Protein AF-A0A0S7EPJ6-F1 (afdb_monomer_lite)

Structure (mmCIF, N/CA/C/O backbone):
data_AF-A0A0S7EPJ6-F1
#
_entry.id   AF-A0A0S7EPJ6-F1
#
loop_
_atom_site.group_PDB
_atom_site.id
_atom_site.type_symbol
_atom_site.label_atom_id
_atom_site.label_alt_id
_atom_site.label_comp_id
_atom_site.label_asym_id
_atom_site.label_entity_id
_atom_site.label_seq_id
_atom_site.pdbx_PDB_ins_code
_atom_site.Cartn_x
_atom_site.Cartn_y
_atom_site.Cartn_z
_atom_site.occupancy
_atom_site.B_iso_or_equiv
_atom_site.auth_seq_id
_atom_site.auth_comp_id
_atom_site.auth_asym_id
_atom_site.auth_atom_id
_atom_site.pdbx_PDB_model_num
ATOM 1 N N . MET A 1 1 ? 26.175 -9.813 -57.466 1.00 41.12 1 MET A N 1
ATOM 2 C CA . MET A 1 1 ? 26.112 -8.333 -57.410 1.00 41.12 1 MET A CA 1
ATOM 3 C C . MET A 1 1 ? 25.046 -7.939 -56.388 1.00 41.12 1 MET A C 1
ATOM 5 O O . MET A 1 1 ? 24.146 -8.741 -56.174 1.00 41.12 1 MET A O 1
ATOM 9 N N . ALA A 1 2 ? 25.165 -6.774 -55.739 1.00 47.88 2 ALA A N 1
ATOM 10 C CA . ALA A 1 2 ? 24.079 -6.146 -54.956 1.00 47.88 2 ALA A CA 1
ATOM 11 C C . ALA A 1 2 ? 23.096 -5.421 -55.928 1.00 47.88 2 ALA A C 1
ATOM 13 O O . ALA A 1 2 ? 23.287 -5.565 -57.133 1.00 47.88 2 ALA A O 1
ATOM 14 N N 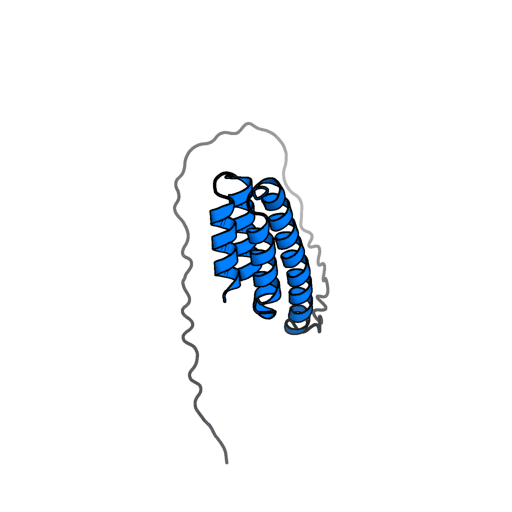. VAL A 1 3 ? 22.022 -4.687 -55.587 1.00 48.56 3 VAL A N 1
ATOM 15 C CA . VAL A 1 3 ? 21.592 -3.819 -54.453 1.00 48.56 3 VAL A CA 1
ATOM 16 C C . VAL A 1 3 ? 20.040 -3.746 -54.522 1.00 48.56 3 VAL A C 1
ATOM 18 O O . VAL A 1 3 ? 19.530 -3.803 -55.636 1.00 48.56 3 VAL A O 1
ATOM 21 N N . ALA A 1 4 ? 19.191 -3.539 -53.501 1.00 59.06 4 ALA A N 1
ATOM 22 C CA . ALA A 1 4 ? 19.160 -3.709 -52.030 1.00 59.06 4 ALA A CA 1
ATOM 23 C C . ALA A 1 4 ? 17.686 -3.429 -51.568 1.00 59.06 4 ALA A C 1
ATOM 25 O O . ALA A 1 4 ? 16.919 -2.903 -52.379 1.00 59.06 4 ALA A O 1
ATOM 26 N N . PRO A 1 5 ? 17.230 -3.750 -50.333 1.00 58.16 5 PRO A N 1
ATOM 27 C CA . PRO A 1 5 ? 15.860 -3.423 -49.903 1.00 58.16 5 PRO A CA 1
ATOM 28 C C . PRO A 1 5 ? 15.647 -1.910 -49.703 1.00 58.16 5 PRO A C 1
ATOM 30 O O . PRO A 1 5 ? 16.544 -1.203 -49.245 1.00 58.16 5 PRO A O 1
ATOM 33 N N . ALA A 1 6 ? 14.451 -1.415 -50.033 1.00 56.91 6 ALA A N 1
ATOM 34 C CA . ALA A 1 6 ? 14.118 0.011 -49.975 1.00 56.91 6 ALA A CA 1
ATOM 35 C C . ALA A 1 6 ? 13.850 0.505 -48.539 1.00 56.91 6 ALA A C 1
ATOM 37 O O . ALA A 1 6 ? 13.143 -0.146 -47.771 1.00 56.91 6 ALA A O 1
ATOM 38 N N . SER A 1 7 ? 14.367 1.693 -48.209 1.00 58.72 7 SER A N 1
ATOM 39 C CA . SER A 1 7 ? 14.085 2.379 -46.943 1.00 58.72 7 SER A CA 1
ATOM 40 C C . SER A 1 7 ? 12.782 3.179 -47.028 1.00 58.72 7 SER A C 1
ATOM 42 O O . SER A 1 7 ? 12.601 3.980 -47.947 1.00 58.72 7 SER A O 1
ATOM 44 N N . MET A 1 8 ? 11.888 2.997 -46.054 1.00 59.00 8 MET A N 1
ATOM 45 C CA . MET A 1 8 ? 10.691 3.823 -45.879 1.00 59.00 8 MET A CA 1
ATOM 46 C C . MET A 1 8 ? 11.024 5.009 -44.971 1.00 59.00 8 MET A C 1
ATOM 48 O O . MET A 1 8 ? 10.895 4.909 -43.756 1.00 59.00 8 MET A O 1
ATOM 52 N N . ALA A 1 9 ? 11.457 6.123 -45.566 1.00 57.16 9 ALA A N 1
ATOM 53 C CA . ALA A 1 9 ? 11.838 7.327 -44.825 1.00 57.16 9 ALA A CA 1
ATOM 54 C C . ALA A 1 9 ? 10.685 7.895 -43.975 1.00 57.16 9 ALA A C 1
ATOM 56 O O . ALA A 1 9 ? 9.523 7.904 -44.404 1.00 57.16 9 ALA A O 1
ATOM 57 N N . ASP A 1 10 ? 11.027 8.388 -42.787 1.00 60.69 10 ASP A N 1
ATOM 58 C CA . ASP A 1 10 ? 10.108 8.877 -41.762 1.00 60.69 10 ASP A CA 1
ATOM 59 C C . ASP A 1 10 ? 9.170 9.992 -42.241 1.00 60.69 10 ASP A C 1
ATOM 61 O O . ASP A 1 10 ? 9.497 10.805 -43.107 1.00 60.69 10 ASP A O 1
ATOM 65 N N . LYS A 1 11 ? 7.973 10.042 -41.649 1.00 64.88 11 LYS A N 1
ATOM 66 C CA . LYS A 1 11 ? 6.999 11.123 -41.850 1.00 64.88 11 LYS A CA 1
ATOM 67 C C . LYS A 1 11 ? 7.089 12.085 -40.671 1.00 64.88 11 LYS A C 1
ATOM 69 O O . LYS A 1 11 ? 6.230 12.083 -39.796 1.00 64.88 11 LYS A O 1
ATOM 74 N N . ILE A 1 12 ? 8.176 12.854 -40.631 1.00 69.62 12 ILE A N 1
ATOM 75 C CA . ILE A 1 12 ? 8.378 13.887 -39.611 1.00 69.62 12 ILE A CA 1
ATOM 76 C C . ILE A 1 12 ? 7.370 15.007 -39.879 1.00 69.62 12 ILE A C 1
ATOM 78 O O . ILE A 1 12 ? 7.512 15.763 -40.838 1.00 69.62 12 ILE A O 1
ATOM 82 N N . ILE A 1 13 ? 6.337 15.082 -39.042 1.00 68.38 13 ILE A N 1
ATOM 83 C CA . ILE A 1 13 ? 5.407 16.209 -39.016 1.00 68.38 13 ILE A CA 1
ATOM 84 C C . ILE A 1 13 ? 6.086 17.308 -38.204 1.00 68.38 13 ILE A C 1
ATOM 86 O O . ILE A 1 13 ? 6.258 17.166 -36.995 1.00 68.38 13 ILE A O 1
ATOM 90 N N . VAL A 1 14 ? 6.491 18.381 -38.878 1.00 63.41 14 VAL A N 1
ATOM 91 C CA . VAL A 1 14 ? 6.859 19.629 -38.210 1.00 63.41 14 VAL A CA 1
ATOM 92 C C . VAL A 1 14 ? 5.563 20.387 -37.948 1.00 63.41 14 VAL A C 1
ATOM 94 O O . VAL A 1 14 ? 4.802 20.643 -38.879 1.00 63.41 14 VAL A O 1
ATOM 97 N N . LEU A 1 15 ? 5.299 20.684 -36.680 1.00 61.94 15 LEU A N 1
ATOM 98 C CA . LEU A 1 15 ? 4.349 21.721 -36.298 1.00 61.94 15 LEU A CA 1
ATOM 99 C C . LEU A 1 15 ? 5.124 23.040 -36.337 1.00 61.94 15 LEU A C 1
ATOM 101 O O . LEU A 1 15 ? 6.162 23.133 -35.680 1.00 61.94 15 LEU A O 1
ATOM 105 N N . ASP A 1 16 ? 4.656 24.006 -37.128 1.00 60.03 16 ASP A N 1
ATOM 106 C CA . ASP A 1 16 ? 5.088 25.396 -36.961 1.00 60.03 16 ASP A CA 1
ATOM 107 C C . ASP A 1 16 ? 4.507 25.913 -35.641 1.00 60.03 16 ASP A C 1
ATOM 109 O O . ASP A 1 16 ? 3.324 25.714 -35.352 1.00 60.03 16 ASP A O 1
ATOM 113 N N . ASP A 1 17 ? 5.368 26.534 -34.843 1.00 56.00 17 ASP A N 1
ATOM 114 C CA . ASP A 1 17 ? 5.043 27.165 -33.564 1.00 56.00 17 ASP A CA 1
ATOM 115 C C . ASP A 1 17 ? 4.872 28.665 -33.855 1.00 56.00 17 ASP A C 1
ATOM 117 O O . ASP A 1 17 ? 5.823 29.441 -33.765 1.00 56.00 17 ASP A O 1
ATOM 121 N N . ASP A 1 18 ? 3.691 29.026 -34.366 1.00 60.75 18 ASP A N 1
ATOM 122 C CA . ASP A 1 18 ? 3.329 30.400 -34.747 1.00 60.75 18 ASP A CA 1
ATOM 123 C C . ASP A 1 18 ? 2.828 31.144 -33.493 1.00 60.75 18 ASP A C 1
ATOM 125 O O . ASP A 1 18 ? 1.951 30.648 -32.780 1.00 60.75 18 ASP A O 1
ATOM 129 N N . ASP A 1 19 ? 3.450 32.284 -33.191 1.00 57.25 19 ASP A N 1
ATOM 130 C CA . ASP A 1 19 ? 3.366 33.005 -31.906 1.00 57.25 19 ASP A CA 1
ATOM 131 C C . ASP A 1 19 ? 2.290 34.126 -31.946 1.00 57.25 19 ASP A C 1
ATOM 133 O O . ASP A 1 19 ? 1.471 34.204 -32.864 1.00 57.25 19 ASP A O 1
ATOM 137 N N . ASP A 1 20 ? 2.362 35.034 -30.970 1.00 50.19 20 ASP A N 1
ATOM 138 C CA . ASP A 1 20 ? 1.736 36.361 -30.888 1.00 50.19 20 ASP A CA 1
ATOM 139 C C . ASP A 1 20 ? 0.274 36.496 -30.394 1.00 50.19 20 ASP A C 1
ATOM 141 O O . ASP A 1 20 ? -0.514 35.559 -30.260 1.00 50.19 20 ASP A O 1
ATOM 145 N N . GLU A 1 21 ? -0.043 37.756 -30.065 1.00 49.09 21 GLU A N 1
ATOM 146 C CA . GLU A 1 21 ? -1.316 38.312 -29.581 1.00 49.09 21 GLU A CA 1
ATOM 147 C C . GLU A 1 21 ? -1.744 37.963 -28.136 1.00 49.09 21 GLU A C 1
ATOM 149 O O . GLU A 1 21 ? -2.635 37.151 -27.860 1.00 49.09 21 GLU A O 1
ATOM 154 N N . ASN A 1 22 ? -1.208 38.731 -27.177 1.00 43.91 22 ASN A N 1
ATOM 155 C CA . ASN A 1 22 ? -1.956 39.119 -25.975 1.00 43.91 22 ASN A CA 1
ATOM 156 C C . ASN A 1 22 ? -1.766 40.611 -25.653 1.00 43.91 22 ASN A C 1
ATOM 158 O O . ASN A 1 22 ? -0.685 41.170 -25.829 1.00 43.91 22 ASN A O 1
ATOM 162 N N . ASP A 1 23 ? -2.857 41.246 -25.224 1.00 44.19 23 ASP A N 1
ATOM 163 C CA . ASP A 1 23 ? -3.105 42.678 -25.426 1.00 44.19 23 ASP A CA 1
ATOM 164 C C . ASP A 1 23 ? -2.337 43.648 -24.500 1.00 44.19 23 ASP A C 1
ATOM 166 O O . ASP A 1 23 ? -1.753 43.284 -23.476 1.00 44.19 23 ASP A O 1
ATOM 170 N N . VAL A 1 24 ? -2.369 44.931 -24.869 1.00 52.88 24 VAL A N 1
ATOM 171 C CA . VAL A 1 24 ? -1.733 46.052 -24.148 1.00 52.88 24 VAL A CA 1
ATOM 172 C C . VAL A 1 24 ? -2.491 46.468 -22.875 1.00 52.88 24 VAL A C 1
ATOM 174 O O . VAL A 1 24 ? -3.700 46.291 -22.825 1.00 52.88 24 VAL A O 1
ATOM 177 N N . GLU A 1 25 ? -1.814 47.119 -21.900 1.00 40.84 25 GLU A N 1
ATOM 178 C CA . GLU A 1 25 ? -2.268 48.390 -21.258 1.00 40.84 25 GLU A CA 1
ATOM 179 C C . GLU A 1 25 ? -1.230 49.007 -20.246 1.00 40.84 25 GLU A C 1
ATOM 181 O O . GLU A 1 25 ? -0.821 48.389 -19.270 1.00 40.84 25 GLU A O 1
ATOM 186 N N . GLN A 1 26 ? -0.828 50.270 -20.475 1.00 37.19 26 GLN A N 1
ATOM 187 C CA . GLN A 1 26 ? -0.412 51.364 -19.538 1.00 37.19 26 GLN A CA 1
ATOM 188 C C . GLN A 1 26 ? 0.562 51.185 -18.314 1.00 37.19 26 GLN A C 1
ATOM 190 O O . GLN A 1 26 ? 0.157 50.963 -17.178 1.00 37.19 26 GLN A O 1
ATOM 195 N N . ARG A 1 27 ? 1.859 51.517 -18.526 1.00 42.91 27 ARG A N 1
ATOM 196 C CA . ARG A 1 27 ? 2.651 52.707 -18.026 1.00 42.91 27 ARG A CA 1
ATOM 197 C C . ARG A 1 27 ? 2.198 53.435 -16.706 1.00 42.91 27 ARG A C 1
ATOM 199 O O . ARG A 1 27 ? 1.004 53.703 -16.635 1.00 42.91 27 ARG A O 1
ATOM 206 N N . PRO A 1 28 ? 3.065 53.949 -15.757 1.00 45.25 28 PRO A N 1
ATOM 207 C CA . PRO A 1 28 ? 4.368 54.663 -15.938 1.00 45.25 28 PRO A CA 1
ATOM 208 C C . PRO A 1 28 ? 5.564 54.383 -14.973 1.00 45.25 28 PRO A C 1
ATOM 210 O O . PRO A 1 28 ? 5.440 53.768 -13.922 1.00 45.25 28 PRO A O 1
ATOM 213 N N . GLN A 1 29 ? 6.732 54.958 -15.322 1.00 41.59 29 GLN A N 1
ATOM 214 C CA . GLN A 1 29 ? 7.952 55.116 -14.492 1.00 41.59 29 GLN A CA 1
ATOM 215 C C . GLN A 1 29 ? 8.082 56.533 -13.882 1.00 41.59 29 GLN A C 1
ATOM 217 O O . GLN A 1 29 ? 7.414 57.459 -14.352 1.00 41.59 29 GLN A O 1
ATOM 222 N N . PRO A 1 30 ? 9.073 56.752 -12.990 1.00 42.72 30 PRO A N 1
ATOM 223 C CA . PRO A 1 30 ? 9.888 57.972 -13.049 1.00 42.72 30 PRO A CA 1
ATOM 224 C C . PRO A 1 30 ? 11.423 57.747 -13.083 1.00 42.72 30 PRO A C 1
ATOM 226 O O . PRO A 1 30 ? 11.956 56.801 -12.515 1.00 42.72 30 PRO A O 1
ATOM 229 N N . SER A 1 31 ? 12.094 58.696 -13.748 1.00 42.97 31 SER A N 1
ATOM 230 C CA . SER A 1 31 ? 13.533 59.003 -13.926 1.00 42.97 31 SER A CA 1
ATOM 231 C C . SER A 1 31 ? 14.527 58.584 -12.810 1.00 42.97 31 SER A C 1
ATOM 233 O O . SER A 1 31 ? 14.180 58.553 -11.638 1.00 42.97 31 SER A O 1
ATOM 235 N N . SER A 1 32 ? 15.834 58.405 -13.074 1.00 37.34 32 SER A N 1
ATOM 236 C CA . SER A 1 32 ? 16.706 59.280 -13.890 1.00 37.34 32 SER A CA 1
ATOM 237 C C . SER A 1 32 ? 18.087 58.673 -14.228 1.00 37.34 32 SER A C 1
ATOM 239 O O . SER A 1 32 ? 18.506 57.740 -13.555 1.00 37.34 32 SER A O 1
ATOM 241 N N . SER A 1 33 ? 18.827 59.317 -15.157 1.00 41.16 33 SER A N 1
ATOM 242 C CA . SER A 1 33 ? 20.312 59.312 -15.259 1.00 41.16 33 SER A CA 1
ATOM 243 C C . SER A 1 33 ? 21.022 57.983 -15.663 1.00 41.16 33 SER A C 1
ATOM 245 O O . SER A 1 33 ? 20.623 56.909 -15.248 1.00 41.16 33 SER A O 1
ATOM 247 N N . VAL A 1 34 ? 22.113 57.946 -16.457 1.00 37.00 34 VAL A N 1
ATOM 248 C CA . VAL A 1 34 ? 22.846 59.014 -17.175 1.00 37.00 34 VAL A CA 1
ATOM 249 C C . VAL A 1 34 ? 23.725 58.464 -18.340 1.00 37.00 34 VAL A C 1
ATOM 251 O O . VAL A 1 34 ? 24.317 57.398 -18.220 1.00 37.00 34 VAL A O 1
ATOM 254 N N . HIS A 1 35 ? 23.891 59.256 -19.414 1.00 37.38 35 HIS A N 1
ATOM 255 C CA . HIS A 1 35 ? 24.945 59.189 -20.466 1.00 37.38 35 HIS A CA 1
ATOM 256 C C . HIS A 1 35 ? 25.049 57.965 -21.431 1.00 37.38 35 HIS A C 1
ATOM 258 O O . HIS A 1 35 ? 24.344 56.971 -21.329 1.00 37.38 35 HIS A O 1
ATOM 264 N N . ARG A 1 36 ? 25.889 58.125 -22.477 1.00 42.59 36 ARG A N 1
ATOM 265 C CA . ARG A 1 36 ? 26.004 57.320 -23.726 1.00 42.59 36 ARG A CA 1
ATOM 266 C C . ARG A 1 36 ? 27.508 57.046 -24.048 1.00 42.59 36 ARG A C 1
ATOM 268 O O . ARG A 1 36 ? 28.372 57.530 -23.322 1.00 42.59 36 ARG A O 1
ATOM 275 N N . PRO A 1 37 ? 27.847 56.374 -25.165 1.00 61.03 37 PRO A N 1
ATOM 276 C CA . PRO A 1 37 ? 28.311 54.984 -25.270 1.00 61.03 37 PRO A CA 1
ATOM 277 C C . PRO A 1 37 ? 29.853 54.808 -25.270 1.00 61.03 37 PRO A C 1
ATOM 279 O O . PRO A 1 37 ? 30.587 55.786 -25.413 1.00 61.03 37 PRO A O 1
ATOM 282 N N . LYS A 1 38 ? 30.356 53.556 -25.262 1.00 38.12 38 LYS A N 1
ATOM 283 C CA . LYS A 1 38 ? 31.694 53.217 -25.806 1.00 38.12 38 LYS A CA 1
ATOM 284 C C . LYS A 1 38 ? 31.896 51.726 -26.151 1.00 38.12 38 LYS A C 1
ATOM 286 O O . LYS A 1 38 ? 31.743 50.860 -25.307 1.00 38.12 38 LYS A O 1
ATOM 291 N N . ASN A 1 39 ? 32.280 51.508 -27.409 1.00 35.47 39 ASN A N 1
ATOM 292 C CA . ASN A 1 39 ? 33.129 50.468 -28.015 1.00 35.47 39 ASN A CA 1
ATOM 293 C C . ASN A 1 39 ? 33.178 49.026 -27.453 1.00 35.47 39 ASN A C 1
ATOM 295 O O . ASN A 1 39 ? 33.791 48.761 -26.427 1.00 35.47 39 ASN A O 1
ATOM 299 N N . VAL A 1 40 ? 32.710 48.091 -28.292 1.00 49.09 40 VAL A N 1
ATOM 300 C CA . VAL A 1 40 ? 33.403 46.864 -28.764 1.00 49.09 40 VAL A CA 1
ATOM 301 C C . VAL A 1 40 ? 34.505 46.255 -27.875 1.00 49.09 40 VAL A C 1
ATOM 303 O O . VAL A 1 40 ? 35.614 46.783 -27.801 1.00 49.09 40 VAL A O 1
ATOM 306 N N . SER A 1 41 ? 34.274 45.021 -27.411 1.00 42.12 41 SER A N 1
ATOM 307 C CA . SER A 1 41 ? 35.282 43.941 -27.35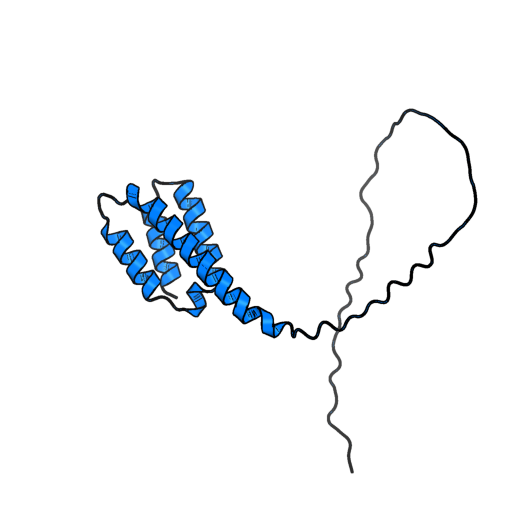0 1.00 42.12 41 SER A CA 1
ATOM 308 C C . SER A 1 41 ? 34.603 42.573 -27.199 1.00 42.12 41 SER A C 1
ATOM 310 O O . SER A 1 41 ? 33.712 42.425 -26.369 1.00 42.12 41 SER A O 1
ATOM 312 N N . LEU A 1 42 ? 35.021 41.570 -27.983 1.00 50.34 42 LEU A N 1
ATOM 313 C CA . LEU A 1 42 ? 34.556 40.180 -27.846 1.00 50.34 42 LEU A CA 1
ATOM 314 C C . LEU A 1 42 ? 35.457 39.405 -26.865 1.00 50.34 42 LEU A C 1
ATOM 316 O O . LEU A 1 42 ? 36.649 39.258 -27.151 1.00 50.34 42 LEU A O 1
ATOM 320 N N . PRO A 1 43 ? 34.918 38.784 -25.802 1.00 45.34 43 PRO A N 1
ATOM 321 C CA . PRO A 1 43 ? 35.617 37.737 -25.063 1.00 45.34 43 PRO A CA 1
ATOM 322 C C . PRO A 1 43 ? 35.523 36.415 -25.845 1.00 45.34 43 PRO A C 1
ATOM 324 O O . PRO A 1 43 ? 34.593 35.628 -25.677 1.00 45.34 43 PRO A O 1
ATOM 327 N N . LYS A 1 44 ? 36.487 36.166 -26.738 1.00 49.25 44 LYS A N 1
ATOM 328 C CA . LYS A 1 44 ? 36.586 34.926 -27.531 1.00 49.25 44 LYS A CA 1
ATOM 329 C C . LYS A 1 44 ? 37.040 33.752 -26.648 1.00 49.25 44 LYS A C 1
ATOM 331 O O . LYS A 1 44 ? 38.196 33.342 -26.709 1.00 49.25 44 LYS A O 1
ATOM 336 N N . ASN A 1 45 ? 36.147 33.226 -25.811 1.00 44.75 45 ASN A N 1
ATOM 337 C CA . ASN A 1 45 ? 36.486 32.176 -24.850 1.00 44.75 45 ASN A CA 1
ATOM 338 C C . ASN A 1 45 ? 36.147 30.777 -25.396 1.00 44.75 45 ASN A C 1
ATOM 340 O O . ASN A 1 45 ? 35.015 30.305 -25.304 1.00 44.75 45 ASN A O 1
ATOM 344 N N . GLN A 1 46 ? 37.136 30.127 -26.012 1.00 51.72 46 GLN A N 1
ATOM 345 C CA . GLN A 1 46 ? 37.011 28.774 -26.558 1.00 51.72 46 GLN A CA 1
ATOM 346 C C . GLN A 1 46 ? 37.093 27.727 -25.438 1.00 51.72 46 GLN A C 1
ATOM 348 O O . GL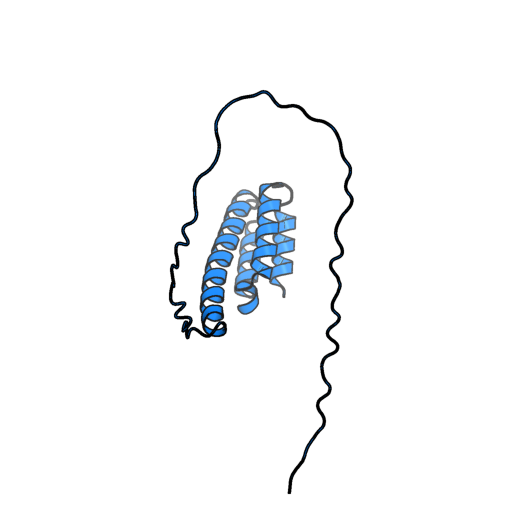N A 1 46 ? 38.129 27.089 -25.256 1.00 51.72 46 GLN A O 1
ATOM 353 N N . HIS A 1 47 ? 36.002 27.519 -24.694 1.00 48.78 47 HIS A N 1
ATOM 354 C CA . HIS A 1 47 ? 35.929 26.356 -23.813 1.00 48.78 47 HIS A CA 1
ATOM 355 C C . HIS A 1 47 ? 35.790 25.087 -24.663 1.00 48.78 47 HIS A C 1
ATOM 357 O O . HIS A 1 47 ? 34.736 24.816 -25.239 1.00 48.78 47 HIS A O 1
ATOM 363 N N . LEU A 1 48 ? 36.886 24.336 -24.782 1.00 46.00 48 LEU A N 1
ATOM 364 C CA . LEU A 1 48 ? 36.969 23.125 -25.589 1.00 46.00 48 LEU A CA 1
ATOM 365 C C . LEU A 1 48 ? 36.049 22.050 -24.990 1.00 46.00 48 LEU A C 1
ATOM 367 O O . LEU A 1 48 ? 36.372 21.440 -23.971 1.00 46.00 48 LEU A O 1
ATOM 371 N N . VAL A 1 49 ? 34.881 21.834 -25.599 1.00 44.03 49 VAL A N 1
ATOM 372 C CA . VAL A 1 49 ? 33.869 20.913 -25.063 1.00 44.03 49 VAL A CA 1
ATOM 373 C C . VAL A 1 49 ? 34.311 19.465 -25.306 1.00 44.03 49 VAL A C 1
ATOM 375 O O . VAL A 1 49 ? 33.965 18.850 -26.310 1.00 44.03 49 VAL A O 1
ATOM 378 N N . GLN A 1 50 ? 35.122 18.912 -24.400 1.00 51.31 50 GLN A N 1
ATOM 379 C CA . GLN A 1 50 ? 35.654 17.548 -24.501 1.00 51.31 50 GLN A CA 1
ATOM 380 C C . GLN A 1 50 ? 34.594 16.496 -24.111 1.00 51.31 50 GLN A C 1
ATOM 382 O O . GLN A 1 50 ? 34.745 15.746 -23.141 1.00 51.31 50 GLN A O 1
ATOM 387 N N . THR A 1 51 ? 33.504 16.440 -24.882 1.00 54.94 51 THR A N 1
ATOM 388 C CA . THR A 1 51 ? 32.375 15.507 -24.741 1.00 54.94 51 THR A CA 1
ATOM 389 C C . THR A 1 51 ? 32.777 14.066 -25.059 1.00 54.94 51 THR A C 1
ATOM 391 O O . THR A 1 51 ? 32.422 13.514 -26.096 1.00 54.94 51 THR A O 1
ATOM 394 N N . HIS A 1 52 ? 33.503 13.440 -24.133 1.00 52.88 52 HIS A N 1
ATOM 395 C CA . HIS A 1 52 ? 33.805 12.007 -24.141 1.00 52.88 52 HIS A CA 1
ATOM 396 C C . HIS A 1 52 ? 33.368 11.329 -22.831 1.00 52.88 52 HIS A C 1
ATOM 398 O O . HIS A 1 52 ? 34.070 10.487 -22.275 1.00 52.88 52 HIS A O 1
ATOM 404 N N . ASN A 1 53 ? 32.179 11.679 -22.322 1.00 52.16 53 ASN A N 1
ATOM 405 C CA . ASN A 1 53 ? 31.561 10.882 -21.264 1.00 52.16 53 ASN A CA 1
ATOM 406 C C . ASN A 1 53 ? 31.142 9.521 -21.844 1.00 52.16 53 ASN A C 1
ATOM 408 O O . ASN A 1 53 ? 30.072 9.382 -22.428 1.00 52.16 53 ASN A O 1
ATOM 412 N N . THR A 1 54 ? 32.008 8.523 -21.689 1.00 56.75 54 THR A N 1
ATOM 413 C CA . THR A 1 54 ? 31.813 7.150 -22.175 1.00 56.75 54 THR A CA 1
ATOM 414 C C . THR A 1 54 ? 30.859 6.323 -21.307 1.00 56.75 54 THR A C 1
ATOM 416 O O . THR A 1 54 ? 30.672 5.133 -21.567 1.00 56.75 54 THR A O 1
ATOM 419 N N . GLN A 1 55 ? 30.217 6.918 -20.292 1.00 57.91 55 GLN A N 1
ATOM 420 C CA . GLN A 1 55 ? 29.149 6.249 -19.553 1.00 57.91 55 GLN A CA 1
ATOM 421 C C . GLN A 1 55 ? 27.914 6.081 -20.443 1.00 57.91 55 GLN A C 1
ATOM 423 O O . GLN A 1 55 ? 27.141 7.015 -20.647 1.00 57.91 55 GLN A O 1
ATOM 428 N N . SER A 1 56 ? 27.708 4.856 -20.932 1.00 53.03 56 SER A N 1
ATOM 429 C CA . SER A 1 56 ? 26.449 4.456 -21.560 1.00 53.03 56 SER A CA 1
ATOM 430 C C . SER A 1 56 ? 25.271 4.780 -20.626 1.00 53.03 56 SER A C 1
ATOM 432 O O . SER A 1 56 ? 25.312 4.386 -19.453 1.00 53.03 56 SER A O 1
ATOM 434 N N . PRO A 1 57 ? 24.197 5.437 -21.108 1.00 59.88 57 PRO A N 1
ATOM 435 C CA . PRO A 1 57 ? 23.055 5.805 -20.270 1.00 59.88 57 PRO A CA 1
ATOM 436 C C . PRO A 1 57 ? 22.326 4.588 -19.675 1.00 59.88 57 PRO A C 1
ATOM 438 O O . PRO A 1 57 ? 21.612 4.725 -18.688 1.00 59.88 57 PRO A O 1
ATOM 441 N N . PHE A 1 58 ? 22.557 3.382 -20.202 1.00 54.25 58 PHE A N 1
ATOM 442 C CA . PHE A 1 58 ? 22.023 2.131 -19.655 1.00 54.25 58 PHE A CA 1
ATOM 443 C C . PHE A 1 58 ? 22.759 1.643 -18.390 1.00 54.25 58 PHE A C 1
ATOM 445 O O . PHE A 1 58 ? 22.204 0.864 -17.616 1.00 54.25 58 PHE A O 1
ATOM 452 N N . SER A 1 59 ? 23.988 2.106 -18.128 1.00 54.75 59 SER A N 1
ATOM 453 C CA . SER A 1 59 ? 24.781 1.686 -16.960 1.00 54.75 59 SER A CA 1
ATOM 454 C C . SER A 1 59 ? 24.312 2.297 -15.630 1.00 54.75 59 SER A C 1
ATOM 456 O O . SER A 1 59 ? 24.696 1.810 -14.565 1.00 54.75 59 SER A O 1
ATOM 458 N N . SER A 1 60 ? 23.491 3.351 -15.662 1.00 58.22 60 SER A N 1
ATOM 459 C CA . SER A 1 60 ? 22.953 4.019 -14.467 1.00 58.22 60 SER A CA 1
ATOM 460 C C . SER A 1 60 ? 21.694 3.342 -13.914 1.00 58.22 60 SER A C 1
ATOM 462 O O . SER A 1 60 ? 21.514 3.308 -12.697 1.00 58.22 60 SER A O 1
ATOM 464 N N . ALA A 1 61 ? 20.865 2.732 -14.772 1.00 61.12 61 ALA A N 1
ATOM 465 C CA . ALA A 1 61 ? 19.562 2.169 -14.408 1.00 61.12 61 ALA A CA 1
ATOM 466 C C . ALA A 1 61 ? 19.628 1.244 -13.179 1.00 61.12 61 ALA A C 1
ATOM 468 O O . ALA A 1 61 ? 18.866 1.408 -12.230 1.00 61.12 61 ALA A O 1
ATOM 469 N N . LYS A 1 62 ? 20.619 0.342 -13.137 1.00 65.00 62 LYS A N 1
ATOM 470 C CA . LYS A 1 62 ? 20.794 -0.637 -12.049 1.00 65.00 62 LYS A CA 1
ATOM 471 C C . LYS A 1 62 ? 21.238 -0.021 -10.710 1.00 65.00 62 LYS A C 1
ATOM 473 O O . LYS A 1 62 ? 21.080 -0.659 -9.672 1.00 65.00 62 LYS A O 1
ATOM 478 N N . LYS A 1 63 ? 21.765 1.213 -10.716 1.00 71.38 63 LYS A N 1
ATOM 479 C CA . LYS A 1 63 ? 21.991 2.020 -9.501 1.00 71.38 63 LYS A CA 1
ATOM 480 C C . LYS A 1 63 ? 20.682 2.661 -9.040 1.00 71.38 63 LYS A C 1
ATOM 482 O O . LYS A 1 63 ? 20.353 2.575 -7.861 1.00 71.38 63 LYS A O 1
ATOM 487 N N . ASN A 1 64 ? 19.908 3.215 -9.975 1.00 79.19 64 ASN A N 1
ATOM 488 C CA . ASN A 1 64 ? 18.622 3.856 -9.688 1.00 79.19 64 ASN A CA 1
ATOM 489 C C . ASN A 1 64 ? 17.623 2.862 -9.070 1.00 79.19 64 ASN A C 1
ATOM 491 O O . ASN A 1 64 ? 16.993 3.192 -8.073 1.00 79.19 64 ASN A O 1
ATOM 495 N N . THR A 1 65 ? 17.561 1.615 -9.560 1.00 87.44 65 THR A N 1
ATOM 496 C CA . THR A 1 65 ? 16.757 0.534 -8.950 1.00 87.44 65 THR A CA 1
ATOM 497 C C . THR A 1 65 ? 17.093 0.314 -7.470 1.00 87.44 65 THR A C 1
ATOM 499 O O . THR A 1 65 ? 16.207 0.031 -6.671 1.00 87.44 65 THR A O 1
ATOM 502 N N . LYS A 1 66 ? 18.368 0.455 -7.075 1.00 89.75 66 LYS A N 1
ATOM 503 C CA . LYS A 1 66 ? 18.803 0.272 -5.681 1.00 89.75 66 LYS A CA 1
ATOM 504 C C . LYS A 1 66 ? 18.582 1.500 -4.802 1.00 89.75 66 LYS A C 1
ATOM 506 O O . LYS A 1 66 ? 18.311 1.315 -3.622 1.00 89.75 66 LYS A O 1
ATOM 511 N N . ALA A 1 67 ? 18.627 2.710 -5.360 1.00 92.25 67 ALA A N 1
ATOM 512 C CA . ALA A 1 67 ? 18.156 3.907 -4.661 1.00 92.25 67 ALA A CA 1
ATOM 513 C C . ALA A 1 67 ? 16.646 3.807 -4.380 1.00 92.25 67 ALA A C 1
ATOM 515 O O . ALA A 1 67 ? 16.237 3.860 -3.222 1.00 92.25 67 ALA A O 1
ATOM 516 N N . LEU A 1 68 ? 15.845 3.519 -5.415 1.00 93.50 68 LEU A N 1
ATOM 517 C CA . LEU A 1 68 ? 14.395 3.332 -5.305 1.00 93.50 68 LEU A CA 1
ATOM 518 C C . LEU A 1 68 ? 14.022 2.226 -4.311 1.00 93.50 68 LEU A C 1
ATOM 520 O O . LEU A 1 68 ? 13.135 2.433 -3.497 1.00 93.50 68 LEU A O 1
ATOM 524 N N . GLN A 1 69 ? 14.723 1.085 -4.302 1.00 95.06 69 GLN A N 1
ATOM 525 C CA . GLN A 1 69 ? 14.452 0.022 -3.326 1.00 95.06 69 GLN A CA 1
ATOM 526 C C . GLN A 1 69 ? 14.591 0.503 -1.866 1.00 95.06 69 GLN A C 1
ATOM 528 O O . GLN A 1 69 ? 13.792 0.116 -1.015 1.00 95.06 69 GLN A O 1
ATOM 533 N N . VAL A 1 70 ? 15.590 1.342 -1.569 1.00 96.75 70 VAL A N 1
ATOM 534 C CA . VAL A 1 70 ? 15.826 1.874 -0.215 1.00 96.75 70 VAL A CA 1
ATOM 535 C C . VAL A 1 70 ? 14.839 2.997 0.125 1.00 96.75 70 VAL A C 1
ATOM 537 O O . VAL A 1 70 ? 14.312 3.021 1.236 1.00 96.75 70 VAL A O 1
ATOM 540 N N . GLU A 1 71 ? 14.539 3.889 -0.826 1.00 96.56 71 GLU A N 1
ATOM 541 C CA . GLU A 1 71 ? 13.502 4.923 -0.679 1.00 96.56 71 GLU A CA 1
ATOM 542 C C . GLU A 1 71 ? 12.122 4.306 -0.405 1.00 96.56 71 GLU A C 1
ATOM 544 O O . GLU A 1 71 ? 11.432 4.717 0.529 1.00 96.56 71 GLU A O 1
ATOM 549 N N . ASN A 1 72 ? 11.745 3.287 -1.180 1.00 97.81 72 ASN A N 1
ATOM 550 C CA . ASN A 1 72 ? 10.450 2.619 -1.094 1.00 97.81 72 ASN A CA 1
ATOM 551 C C . ASN A 1 72 ? 10.297 1.835 0.215 1.00 97.81 72 ASN A C 1
ATOM 553 O O . ASN A 1 72 ? 9.247 1.925 0.846 1.00 97.81 72 ASN A O 1
ATOM 557 N N . GLN A 1 73 ? 11.342 1.124 0.664 1.00 98.19 73 GLN A N 1
ATOM 558 C CA . GLN A 1 73 ? 11.322 0.456 1.969 1.00 98.19 73 GLN A CA 1
ATOM 559 C C . GLN A 1 73 ? 11.146 1.476 3.101 1.00 98.19 73 GLN A C 1
ATOM 561 O O . GLN A 1 73 ? 10.271 1.296 3.942 1.00 98.19 73 GLN A O 1
ATOM 566 N N . LYS A 1 74 ? 11.895 2.590 3.082 1.00 98.31 74 LYS A N 1
ATOM 567 C CA . LYS A 1 74 ? 11.758 3.648 4.094 1.00 98.31 74 LYS A CA 1
ATOM 568 C C . LYS A 1 74 ? 10.337 4.230 4.120 1.00 98.31 74 LYS A C 1
ATOM 570 O O . LYS A 1 74 ? 9.773 4.393 5.197 1.00 98.31 74 LYS A O 1
ATOM 575 N N . LEU A 1 75 ? 9.753 4.527 2.956 1.00 98.19 75 LEU A N 1
ATOM 576 C CA . LEU A 1 75 ? 8.369 5.011 2.848 1.00 98.19 75 LEU A CA 1
ATOM 577 C C . LEU A 1 75 ? 7.348 3.990 3.378 1.00 98.19 75 LEU A C 1
ATOM 579 O O . LEU A 1 75 ? 6.326 4.379 3.942 1.00 98.19 75 LEU A O 1
ATOM 583 N N . PHE A 1 76 ? 7.616 2.692 3.216 1.00 98.56 76 PHE A N 1
ATOM 584 C CA . PHE A 1 76 ? 6.742 1.629 3.707 1.00 98.56 76 PHE A CA 1
ATOM 585 C C . PHE A 1 76 ? 6.834 1.501 5.230 1.00 98.56 76 PHE A C 1
ATOM 587 O O . PHE A 1 76 ? 5.806 1.421 5.902 1.00 98.56 76 PHE A O 1
ATOM 594 N N . ASP A 1 77 ? 8.046 1.569 5.779 1.00 98.56 77 ASP A N 1
ATOM 595 C CA . ASP A 1 77 ? 8.285 1.576 7.222 1.00 98.56 77 ASP A CA 1
ATOM 596 C C . ASP A 1 77 ? 7.646 2.816 7.881 1.00 98.56 77 ASP A C 1
ATOM 598 O O . ASP A 1 77 ? 7.005 2.698 8.925 1.00 98.56 77 ASP A O 1
ATOM 602 N N . GLU A 1 78 ? 7.723 3.987 7.235 1.00 98.50 78 GLU A N 1
ATOM 603 C CA . GLU A 1 78 ? 7.064 5.230 7.668 1.00 98.50 78 GLU A CA 1
ATOM 604 C C . GLU A 1 78 ? 5.526 5.109 7.651 1.00 98.50 78 GLU A C 1
ATOM 606 O O . GLU A 1 78 ? 4.861 5.501 8.613 1.00 98.50 78 GLU A O 1
ATOM 611 N N . PHE A 1 79 ? 4.948 4.490 6.613 1.00 98.50 79 PHE A N 1
ATOM 612 C CA . PHE A 1 79 ? 3.510 4.199 6.546 1.00 98.50 79 PHE A CA 1
ATOM 613 C C . PHE A 1 79 ? 3.056 3.234 7.648 1.00 98.50 79 PHE A C 1
ATOM 615 O O . PHE A 1 79 ? 2.051 3.488 8.317 1.00 98.50 79 PHE A O 1
ATOM 622 N N . VAL A 1 80 ? 3.802 2.152 7.885 1.00 98.31 80 VAL A N 1
ATOM 623 C CA . VAL A 1 80 ? 3.512 1.197 8.965 1.00 98.31 80 VAL A CA 1
ATOM 624 C C . VAL A 1 80 ? 3.635 1.872 10.335 1.00 98.31 80 VAL A C 1
ATOM 626 O O . VAL A 1 80 ? 2.759 1.682 11.182 1.00 98.31 80 VAL A O 1
ATOM 629 N N . GLN A 1 81 ? 4.658 2.704 10.552 1.00 98.25 81 GLN A N 1
ATOM 630 C CA . GLN A 1 81 ? 4.839 3.463 11.792 1.00 98.25 81 GLN A CA 1
ATOM 631 C C . GLN A 1 81 ? 3.676 4.436 12.042 1.00 98.25 81 GLN A C 1
ATOM 633 O O . GLN A 1 81 ? 3.164 4.484 13.160 1.00 98.25 81 GLN A O 1
ATOM 638 N N . HIS A 1 82 ? 3.218 5.164 11.016 1.00 98.12 82 HIS A N 1
ATOM 639 C CA . HIS A 1 82 ? 2.052 6.055 11.108 1.00 98.12 82 HIS A CA 1
ATOM 640 C C . HIS A 1 82 ? 0.758 5.294 11.428 1.00 98.12 82 HIS A C 1
ATOM 642 O O . HIS A 1 82 ? -0.047 5.741 12.244 1.00 98.12 82 HIS A O 1
ATOM 648 N N . CYS A 1 83 ? 0.567 4.116 10.832 1.00 97.69 83 CYS A N 1
ATOM 649 C CA . CYS A 1 83 ? -0.619 3.296 11.074 1.00 97.69 83 CYS A CA 1
ATOM 650 C C . CYS A 1 83 ? -0.612 2.593 12.443 1.00 97.69 83 CYS A C 1
ATOM 652 O O . CYS A 1 83 ? -1.679 2.372 13.005 1.00 97.69 83 CYS A O 1
ATOM 654 N N . THR A 1 84 ? 0.559 2.269 13.003 1.00 97.94 84 THR A N 1
ATOM 655 C CA . THR A 1 84 ? 0.713 1.498 14.257 1.00 97.94 84 THR A CA 1
ATOM 656 C C . THR A 1 84 ? -0.145 2.006 15.434 1.00 97.94 84 THR A C 1
ATOM 658 O O . THR A 1 84 ? -0.896 1.202 15.990 1.00 97.94 84 THR A O 1
ATOM 661 N N . PRO A 1 85 ? -0.123 3.300 15.824 1.00 97.62 85 PRO A N 1
ATOM 662 C CA . PRO A 1 85 ? -0.978 3.806 16.906 1.00 97.62 85 PRO A CA 1
ATOM 663 C C . PRO A 1 85 ? -2.470 3.898 16.538 1.00 97.62 85 PRO A C 1
ATOM 665 O O . PRO A 1 85 ? -3.294 4.124 17.419 1.00 97.62 85 PRO A O 1
ATOM 668 N N . LEU A 1 86 ? -2.825 3.732 15.259 1.00 97.06 86 LEU A N 1
ATOM 669 C CA . LEU A 1 86 ? -4.191 3.832 14.731 1.00 97.06 86 LEU A CA 1
ATOM 670 C C . LEU A 1 86 ? -4.854 2.456 14.519 1.00 97.06 86 LEU A C 1
ATOM 672 O O . LEU A 1 86 ? -6.034 2.393 14.184 1.00 97.06 86 LEU A O 1
ATOM 676 N N . THR A 1 87 ? -4.113 1.359 14.709 1.00 96.75 87 THR A N 1
ATOM 677 C CA . THR A 1 87 ? -4.587 -0.028 14.535 1.00 96.75 87 THR A CA 1
ATOM 678 C C . THR A 1 87 ? -4.434 -0.867 15.809 1.00 96.75 87 THR A C 1
ATOM 680 O O . THR A 1 87 ? -4.312 -2.086 15.736 1.00 96.75 87 THR A O 1
ATOM 683 N N . THR A 1 88 ? -4.409 -0.237 16.986 1.00 95.81 88 THR A N 1
ATOM 684 C CA . THR A 1 88 ? -4.154 -0.897 18.282 1.00 95.81 88 THR A CA 1
ATOM 685 C C . THR A 1 88 ? -5.201 -1.943 18.673 1.00 95.81 88 THR A C 1
ATOM 687 O O . THR A 1 88 ? -4.863 -2.893 19.371 1.00 95.81 88 THR A O 1
ATOM 690 N N . GLU A 1 89 ? -6.443 -1.808 18.200 1.00 96.12 89 GLU A N 1
ATOM 691 C CA . GLU A 1 89 ? -7.522 -2.785 18.421 1.00 96.12 89 GLU A CA 1
ATOM 692 C C . GLU A 1 89 ? -7.435 -4.016 17.498 1.00 96.12 89 GLU A C 1
ATOM 694 O O . GLU A 1 89 ? -8.040 -5.043 17.794 1.00 96.12 89 GLU A O 1
ATOM 699 N N . CYS A 1 90 ? -6.707 -3.923 16.378 1.00 95.19 90 CYS A N 1
ATOM 700 C CA . CYS A 1 90 ? -6.575 -4.973 15.355 1.00 95.19 90 CYS A CA 1
ATOM 701 C C . CYS A 1 90 ? -5.161 -4.955 14.725 1.00 95.19 90 CYS A C 1
ATOM 703 O O . CYS A 1 90 ? -5.027 -4.669 13.528 1.00 95.19 90 CYS A O 1
ATOM 705 N N . PRO A 1 91 ? -4.080 -5.201 15.494 1.00 95.56 91 PRO A N 1
ATOM 706 C CA . PRO A 1 91 ? -2.700 -5.093 15.005 1.00 95.56 91 PRO A CA 1
ATOM 707 C C . PRO A 1 91 ? -2.372 -6.070 13.859 1.00 95.56 91 PRO A C 1
ATOM 709 O O . PRO A 1 91 ? -1.448 -5.830 13.076 1.00 95.56 91 PRO A O 1
ATOM 712 N N . GLU A 1 92 ? -3.159 -7.136 13.700 1.00 97.06 92 GLU A N 1
ATOM 713 C CA . GLU A 1 92 ? -3.020 -8.159 12.661 1.00 97.06 92 GLU A CA 1
ATOM 714 C C . GLU A 1 92 ? -3.089 -7.571 11.244 1.00 97.06 92 GLU A C 1
ATOM 716 O O . GLU A 1 92 ? -2.500 -8.138 10.320 1.00 97.06 92 GLU A O 1
ATOM 721 N N . VAL A 1 93 ? -3.753 -6.420 11.049 1.00 97.38 93 VAL A N 1
ATOM 722 C CA . VAL A 1 93 ? -3.818 -5.755 9.734 1.00 97.38 93 VAL A CA 1
ATOM 723 C C . VAL A 1 93 ? -2.439 -5.297 9.254 1.00 97.38 93 VAL A C 1
ATOM 725 O O . VAL A 1 93 ? -2.162 -5.347 8.055 1.00 97.38 93 VAL A O 1
ATOM 728 N N . LEU A 1 94 ? -1.541 -4.9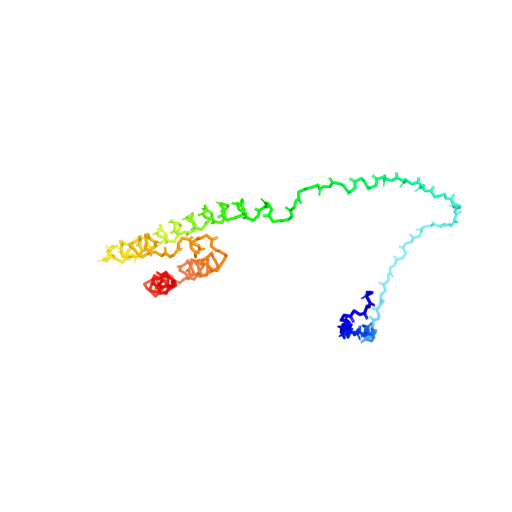17 10.173 1.00 97.44 94 LEU A N 1
ATOM 729 C CA . LEU A 1 94 ? -0.170 -4.529 9.837 1.00 97.44 94 LEU A CA 1
ATOM 730 C C . LEU A 1 94 ? 0.713 -5.754 9.600 1.00 97.44 94 LEU A C 1
ATOM 732 O O . LEU A 1 94 ? 1.494 -5.760 8.650 1.00 97.44 94 LEU A O 1
ATOM 736 N N . THR A 1 95 ? 0.527 -6.836 10.362 1.00 97.31 95 THR A N 1
ATOM 737 C CA . THR A 1 95 ? 1.174 -8.129 10.076 1.00 97.31 95 THR A CA 1
ATOM 738 C C . THR A 1 95 ? 0.756 -8.671 8.703 1.00 97.31 95 THR A C 1
ATOM 740 O O . THR A 1 95 ? 1.588 -9.193 7.956 1.00 97.31 95 THR A O 1
ATOM 743 N N . PHE A 1 96 ? -0.513 -8.503 8.320 1.00 97.25 96 PHE A N 1
ATOM 744 C CA . PHE A 1 96 ? -1.021 -8.853 6.992 1.00 97.25 96 PHE A CA 1
ATOM 745 C C . PHE A 1 96 ? -0.423 -7.964 5.892 1.00 97.25 96 PHE A C 1
ATOM 747 O O . PHE A 1 96 ? 0.048 -8.495 4.885 1.00 97.25 96 PHE A O 1
ATOM 754 N N . LEU A 1 97 ? -0.368 -6.642 6.092 1.00 98.00 97 LEU A N 1
ATOM 755 C CA . LEU A 1 97 ? 0.255 -5.692 5.163 1.00 98.00 97 LEU A CA 1
ATOM 756 C C . LEU A 1 97 ? 1.753 -5.988 4.951 1.00 98.00 97 LEU A C 1
ATOM 758 O O . LEU A 1 97 ? 2.212 -6.058 3.813 1.00 98.00 97 LEU A O 1
ATOM 762 N N . GLN A 1 98 ? 2.507 -6.252 6.021 1.00 97.62 98 GLN A N 1
ATOM 763 C CA . GLN A 1 98 ? 3.906 -6.694 5.946 1.00 97.62 98 GLN A CA 1
ATOM 764 C C . GLN A 1 98 ? 4.036 -8.039 5.214 1.00 97.62 98 GLN A C 1
ATOM 766 O O . GLN A 1 98 ? 4.900 -8.204 4.355 1.00 97.62 98 GLN A O 1
ATOM 771 N N . THR A 1 99 ? 3.137 -8.991 5.485 1.00 97.50 99 THR A N 1
ATOM 772 C CA . THR A 1 99 ? 3.091 -10.291 4.788 1.00 97.50 99 THR A CA 1
ATOM 773 C C . THR A 1 99 ? 2.764 -10.141 3.299 1.00 97.50 99 THR A C 1
ATOM 775 O O . THR A 1 99 ? 3.213 -10.962 2.499 1.00 97.50 99 THR A O 1
ATOM 778 N N . LYS A 1 100 ? 2.003 -9.111 2.907 1.00 96.88 100 LYS A N 1
ATOM 779 C CA . LYS A 1 100 ? 1.769 -8.740 1.505 1.00 96.88 100 LYS A CA 1
ATOM 780 C C . LYS A 1 100 ? 3.020 -8.137 0.877 1.00 96.88 100 LYS A C 1
ATOM 782 O O . LYS A 1 100 ? 3.448 -8.633 -0.158 1.00 96.88 100 LYS A O 1
ATOM 787 N N . HIS A 1 101 ? 3.643 -7.156 1.528 1.00 97.31 101 HIS A N 1
ATOM 788 C CA . HIS A 1 101 ? 4.876 -6.522 1.055 1.00 97.31 101 HIS A CA 1
ATOM 789 C C . HIS A 1 101 ? 5.986 -7.552 0.798 1.00 97.31 101 HIS A C 1
ATOM 791 O O . HIS A 1 101 ? 6.504 -7.638 -0.310 1.00 97.31 101 HIS A O 1
ATOM 797 N N . SER A 1 102 ? 6.256 -8.439 1.760 1.00 96.44 102 SER A N 1
ATOM 798 C CA . SER A 1 102 ? 7.254 -9.517 1.640 1.00 96.44 102 SER A CA 1
ATOM 799 C C . SER A 1 102 ? 6.920 -10.609 0.607 1.00 96.44 102 SER A C 1
ATOM 801 O O . SER A 1 102 ? 7.703 -11.543 0.440 1.00 96.44 102 SER A O 1
ATOM 803 N N . LYS A 1 103 ? 5.759 -10.536 -0.060 1.00 96.31 103 LYS A N 1
ATOM 804 C CA . LYS A 1 103 ? 5.318 -11.460 -1.122 1.00 96.31 103 LYS A CA 1
ATOM 805 C C . LYS A 1 103 ? 5.035 -10.765 -2.460 1.00 96.31 103 LYS A C 1
ATOM 807 O O . LYS A 1 103 ? 4.696 -11.457 -3.416 1.00 96.31 103 LYS A O 1
ATOM 812 N N . ALA A 1 104 ? 5.144 -9.439 -2.529 1.00 96.62 104 ALA A N 1
ATOM 813 C CA . ALA A 1 104 ? 4.944 -8.673 -3.754 1.00 96.62 104 ALA A CA 1
ATOM 814 C C . ALA A 1 104 ? 6.131 -8.840 -4.721 1.00 96.62 104 ALA A C 1
ATOM 816 O O . ALA A 1 104 ? 7.231 -9.234 -4.320 1.00 96.62 104 ALA A O 1
ATOM 817 N N . CYS A 1 105 ? 5.919 -8.535 -6.003 1.00 94.88 105 CYS A N 1
ATOM 818 C CA . CYS A 1 105 ? 6.960 -8.657 -7.022 1.00 94.88 105 CYS A CA 1
ATOM 819 C C . CYS A 1 105 ? 8.187 -7.763 -6.700 1.00 94.88 105 CYS A C 1
ATOM 821 O O . CYS A 1 105 ? 8.022 -6.553 -6.524 1.00 94.88 105 CYS A O 1
ATOM 823 N N . PRO A 1 106 ? 9.430 -8.291 -6.657 1.00 94.12 106 PRO A N 1
ATOM 824 C CA . PRO A 1 106 ? 10.615 -7.487 -6.337 1.00 94.12 106 PRO A CA 1
ATOM 825 C C . PRO A 1 106 ? 10.860 -6.314 -7.293 1.00 94.12 106 PRO A C 1
ATOM 827 O O . PRO A 1 106 ? 11.277 -5.246 -6.846 1.00 94.12 106 PRO A O 1
ATOM 830 N N . ASP A 1 107 ? 10.566 -6.482 -8.586 1.00 94.06 107 ASP A N 1
ATOM 831 C CA . ASP A 1 107 ? 10.673 -5.401 -9.574 1.00 94.06 107 ASP A CA 1
ATOM 832 C C . ASP A 1 107 ? 9.618 -4.312 -9.325 1.00 94.06 107 ASP A C 1
ATOM 834 O O . ASP A 1 107 ? 9.913 -3.123 -9.460 1.00 94.06 107 ASP A O 1
ATOM 838 N N . TYR A 1 108 ? 8.423 -4.700 -8.860 1.00 95.50 108 TYR A N 1
ATOM 839 C CA . TYR A 1 108 ? 7.384 -3.762 -8.437 1.00 95.50 108 TYR A CA 1
ATOM 840 C C . TYR A 1 108 ? 7.810 -2.958 -7.204 1.00 95.50 108 TYR A C 1
ATOM 842 O O . TYR A 1 108 ? 7.729 -1.730 -7.205 1.00 95.50 108 TYR A O 1
ATOM 850 N N . LEU A 1 109 ? 8.354 -3.626 -6.183 1.00 96.00 109 LEU A N 1
ATOM 851 C CA . LEU A 1 109 ? 8.864 -2.975 -4.971 1.00 96.00 109 LEU A CA 1
ATOM 852 C C . LEU A 1 109 ? 10.035 -2.017 -5.247 1.00 96.00 109 LEU A C 1
ATOM 854 O O . LEU A 1 109 ? 10.239 -1.069 -4.491 1.00 96.00 109 LEU A O 1
ATOM 858 N N . CYS A 1 110 ? 10.783 -2.214 -6.337 1.00 95.88 110 CYS A N 1
ATOM 859 C CA . CYS A 1 110 ? 11.846 -1.305 -6.782 1.00 95.88 110 CYS A CA 1
ATOM 860 C C . CYS A 1 110 ? 11.375 -0.247 -7.806 1.00 95.88 110 CYS A C 1
ATOM 862 O O . CYS A 1 110 ? 12.206 0.485 -8.350 1.00 95.88 110 CYS A O 1
ATOM 864 N N . SER A 1 111 ? 10.072 -0.172 -8.103 1.00 95.38 111 SER A N 1
ATOM 865 C CA . SER A 1 111 ? 9.506 0.721 -9.121 1.00 95.38 111 SER A CA 1
ATOM 866 C C . SER A 1 111 ? 9.183 2.124 -8.591 1.00 95.38 111 SER A C 1
ATOM 868 O O . SER A 1 111 ? 9.034 2.354 -7.388 1.00 95.38 111 SER A O 1
ATOM 870 N N . VAL A 1 112 ? 9.008 3.075 -9.515 1.00 96.62 112 VAL A N 1
ATOM 871 C CA . VAL A 1 112 ? 8.418 4.389 -9.203 1.00 96.62 112 VAL A CA 1
ATOM 872 C C . VAL A 1 112 ? 6.895 4.332 -9.044 1.00 96.62 112 VAL A C 1
ATOM 874 O O . VAL A 1 112 ? 6.334 5.210 -8.399 1.00 96.62 112 VAL A O 1
ATOM 877 N N . GLU A 1 113 ? 6.222 3.312 -9.586 1.00 96.25 113 GLU A N 1
ATOM 878 C CA . GLU A 1 113 ? 4.768 3.147 -9.450 1.00 96.25 113 GLU A CA 1
ATOM 879 C C . GLU A 1 113 ? 4.399 2.847 -7.995 1.00 96.25 113 GLU A C 1
ATOM 881 O O . GLU A 1 113 ? 3.609 3.580 -7.399 1.00 96.25 113 GLU A O 1
ATOM 886 N N . PHE A 1 114 ? 5.061 1.850 -7.392 1.00 97.38 114 PHE A N 1
ATOM 887 C CA . PHE A 1 114 ? 4.886 1.523 -5.978 1.00 97.38 114 PHE A CA 1
ATOM 888 C C . PHE A 1 114 ? 5.174 2.733 -5.086 1.00 97.38 114 PHE A C 1
ATOM 890 O O . PHE A 1 114 ? 4.373 3.051 -4.212 1.00 97.38 114 PHE A O 1
ATOM 897 N N . ARG A 1 115 ? 6.269 3.462 -5.354 1.00 97.31 115 ARG A N 1
ATOM 898 C CA . ARG A 1 115 ? 6.629 4.686 -4.623 1.00 97.31 115 ARG A CA 1
ATOM 899 C C . ARG A 1 115 ? 5.519 5.735 -4.656 1.00 97.31 115 ARG A C 1
ATOM 901 O O . ARG A 1 115 ? 5.214 6.336 -3.630 1.00 97.31 115 ARG A O 1
ATOM 908 N N . ASN A 1 116 ? 4.931 5.960 -5.830 1.00 97.69 116 ASN A N 1
ATOM 909 C CA . ASN A 1 116 ? 3.892 6.966 -6.021 1.00 97.69 116 ASN A CA 1
ATOM 910 C C . ASN A 1 116 ? 2.591 6.554 -5.311 1.00 97.69 116 ASN A C 1
ATOM 912 O O . ASN A 1 116 ? 2.031 7.358 -4.570 1.00 97.69 116 ASN A O 1
ATOM 916 N N . ALA A 1 117 ? 2.155 5.298 -5.466 1.00 97.31 117 ALA A N 1
ATOM 917 C CA . ALA A 1 117 ? 0.963 4.771 -4.797 1.00 97.31 117 ALA A CA 1
ATOM 918 C C . ALA A 1 117 ? 1.108 4.766 -3.262 1.00 97.31 117 ALA A C 1
ATOM 920 O O . ALA A 1 117 ? 0.201 5.179 -2.540 1.00 97.31 117 ALA A O 1
ATOM 921 N N . LEU A 1 118 ? 2.277 4.365 -2.757 1.00 97.81 118 LEU A N 1
ATOM 922 C CA . LEU A 1 118 ? 2.618 4.371 -1.335 1.00 97.81 118 LEU A CA 1
ATOM 923 C C . LEU A 1 118 ? 2.688 5.793 -0.760 1.00 97.81 118 LEU A C 1
ATOM 925 O O . LEU A 1 118 ? 2.104 6.053 0.290 1.00 97.81 118 LEU A O 1
ATOM 929 N N . GLY A 1 119 ? 3.344 6.725 -1.459 1.00 97.69 119 GLY A N 1
ATOM 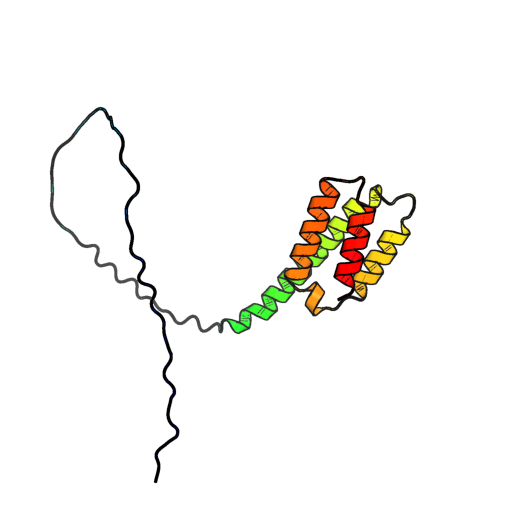930 C CA . GLY A 1 119 ? 3.391 8.137 -1.071 1.00 97.69 119 GLY A CA 1
ATOM 931 C C . GLY A 1 119 ? 2.000 8.775 -1.035 1.00 97.69 119 GLY A C 1
ATOM 932 O O . GLY A 1 119 ? 1.670 9.476 -0.082 1.00 97.69 119 GLY A O 1
ATOM 933 N N . GLN A 1 120 ? 1.142 8.452 -2.007 1.00 97.94 120 GLN A N 1
ATOM 934 C CA . GLN A 1 120 ? -0.261 8.865 -2.027 1.00 97.94 120 GLN A CA 1
ATOM 935 C C . GLN A 1 120 ? -1.056 8.286 -0.842 1.00 97.94 120 GLN A C 1
ATOM 937 O O . GLN A 1 120 ? -1.790 9.030 -0.187 1.00 97.94 120 GLN A O 1
ATOM 942 N N . CYS A 1 121 ? -0.896 6.994 -0.528 1.00 97.62 121 CYS A N 1
ATOM 943 C CA . CYS A 1 121 ? -1.514 6.369 0.648 1.00 97.62 121 CYS A CA 1
ATOM 944 C C . CYS A 1 121 ? -1.044 7.032 1.954 1.00 97.62 121 CYS A C 1
ATOM 946 O O . CYS A 1 121 ? -1.860 7.306 2.831 1.00 97.62 121 CYS A O 1
ATOM 948 N N . LEU A 1 122 ? 0.254 7.333 2.075 1.00 98.00 122 LEU A N 1
ATOM 949 C CA . LEU A 1 122 ? 0.853 7.982 3.243 1.00 98.00 122 LEU A CA 1
ATOM 950 C C . LEU A 1 122 ? 0.328 9.408 3.444 1.00 98.00 122 LEU A C 1
ATOM 952 O O . LEU A 1 122 ? -0.150 9.728 4.531 1.00 98.00 122 LEU A O 1
ATOM 956 N N . THR A 1 123 ? 0.334 10.243 2.399 1.00 98.12 123 THR A N 1
ATOM 957 C CA . THR A 1 123 ? -0.211 11.611 2.458 1.00 98.12 123 THR A CA 1
ATOM 958 C C . THR A 1 123 ? -1.689 11.611 2.859 1.00 98.12 123 THR A C 1
ATOM 960 O O . THR A 1 123 ? -2.107 12.411 3.698 1.00 98.12 123 THR A O 1
ATOM 963 N N . GLN A 1 124 ? -2.488 10.689 2.313 1.00 97.94 124 GLN A N 1
ATOM 964 C CA . GLN A 1 124 ? -3.901 10.571 2.674 1.00 97.94 124 GLN A CA 1
ATOM 965 C C . GLN A 1 124 ? -4.111 10.056 4.108 1.00 97.94 124 GLN A C 1
ATOM 967 O O . GLN A 1 124 ? -4.936 10.613 4.832 1.00 97.94 124 GLN A O 1
ATOM 972 N N . ALA A 1 125 ? -3.340 9.063 4.563 1.00 97.00 125 ALA A N 1
ATOM 973 C CA . ALA A 1 125 ? -3.419 8.545 5.931 1.00 97.00 125 ALA A CA 1
ATOM 974 C C . ALA A 1 125 ? -2.969 9.571 6.986 1.00 97.00 125 ALA A C 1
ATOM 976 O O . ALA A 1 125 ? -3.536 9.613 8.079 1.00 97.00 125 ALA A O 1
ATOM 977 N N . GLN A 1 126 ? -1.989 10.421 6.665 1.00 96.75 126 GLN A N 1
ATOM 978 C CA . GLN A 1 126 ? -1.575 11.552 7.503 1.00 96.75 126 GLN A CA 1
ATOM 979 C C . GLN A 1 126 ? -2.647 12.654 7.541 1.00 96.75 126 GLN A C 1
ATOM 981 O O . GLN A 1 126 ? -2.901 13.228 8.598 1.00 96.75 126 GLN A O 1
ATOM 986 N N . SER A 1 127 ? -3.324 12.918 6.418 1.00 97.50 127 SER A N 1
ATOM 987 C CA . SER A 1 127 ? -4.401 13.915 6.329 1.00 97.50 127 SER A CA 1
ATOM 988 C C . SER A 1 127 ? -5.731 13.458 6.956 1.00 97.50 127 SER A C 1
ATOM 990 O O . SER A 1 127 ? -6.495 14.290 7.449 1.00 97.50 127 SER A O 1
ATOM 992 N N . ASN A 1 128 ? -6.041 12.156 6.940 1.00 96.62 128 ASN A N 1
ATOM 993 C CA . ASN A 1 128 ? -7.358 11.638 7.318 1.00 96.62 128 ASN A CA 1
ATOM 994 C C . ASN A 1 128 ? -7.280 10.321 8.115 1.00 96.62 128 ASN A C 1
ATOM 996 O O . ASN A 1 128 ? -7.695 9.259 7.653 1.00 96.62 128 ASN A O 1
ATOM 1000 N N . VAL A 1 129 ? -6.784 10.403 9.354 1.00 96.00 129 VAL A N 1
ATOM 1001 C CA . VAL A 1 129 ? -6.553 9.247 10.251 1.00 96.00 129 VAL A CA 1
ATOM 1002 C C . VAL A 1 129 ? -7.780 8.356 10.507 1.00 96.00 129 VAL A C 1
ATOM 1004 O O . VAL A 1 129 ? -7.628 7.175 10.806 1.00 96.00 129 VAL A O 1
ATOM 1007 N N . THR A 1 130 ? -9.004 8.868 10.348 1.00 96.81 130 THR A N 1
ATOM 1008 C CA . THR A 1 130 ? -10.242 8.072 10.469 1.00 96.81 130 THR A CA 1
ATOM 1009 C C . THR A 1 130 ? -10.452 7.089 9.312 1.00 96.81 130 THR A C 1
ATOM 1011 O O . THR A 1 130 ? -11.279 6.187 9.421 1.00 96.81 130 THR A O 1
ATOM 1014 N N . LYS A 1 131 ? -9.695 7.223 8.214 1.00 97.25 131 LYS A N 1
ATOM 1015 C CA . LYS A 1 131 ? -9.712 6.323 7.051 1.00 97.25 131 LYS A CA 1
ATOM 1016 C C . LYS A 1 131 ? -8.497 5.395 6.962 1.00 97.25 131 LYS A C 1
ATOM 1018 O O . LYS A 1 131 ? -8.372 4.684 5.970 1.00 97.25 131 LYS A O 1
ATOM 1023 N N . THR A 1 132 ? -7.635 5.324 7.979 1.00 97.06 132 THR A N 1
ATOM 1024 C CA . THR A 1 132 ? -6.402 4.506 7.961 1.00 97.06 132 THR A CA 1
ATOM 1025 C C . THR A 1 132 ? -6.611 3.061 7.486 1.00 97.06 132 THR A C 1
ATOM 1027 O O . THR A 1 132 ? -5.867 2.591 6.629 1.00 97.06 132 THR A O 1
ATOM 1030 N N . PHE A 1 133 ? -7.670 2.374 7.930 1.00 97.44 133 PHE A N 1
ATOM 1031 C CA . PHE A 1 133 ? -7.990 1.016 7.460 1.00 97.44 133 PHE A CA 1
ATOM 1032 C C . PHE A 1 133 ? -8.331 0.934 5.958 1.00 97.44 133 PHE A C 1
ATOM 1034 O O . PHE A 1 133 ? -8.048 -0.083 5.323 1.00 97.44 133 PHE A O 1
ATOM 1041 N N . VAL A 1 134 ? -8.887 1.998 5.366 1.00 97.94 134 VAL A N 1
ATOM 1042 C CA . VAL A 1 134 ? -9.127 2.093 3.916 1.00 97.94 134 VAL A CA 1
ATOM 1043 C C . VAL A 1 134 ? -7.793 2.169 3.177 1.00 97.94 134 VAL A C 1
ATOM 1045 O O . VAL A 1 134 ? -7.570 1.376 2.269 1.00 97.94 134 VAL A O 1
ATOM 1048 N N . TYR A 1 135 ? -6.875 3.033 3.620 1.00 98.19 135 TYR A N 1
ATOM 1049 C CA . TYR A 1 135 ? -5.555 3.198 2.997 1.00 98.19 135 TYR A CA 1
ATOM 1050 C C . TYR A 1 135 ? -4.660 1.957 3.161 1.00 98.19 135 TYR A C 1
ATOM 1052 O O . TYR A 1 135 ? -3.934 1.589 2.240 1.00 98.19 135 TYR A O 1
ATOM 1060 N N . ILE A 1 136 ? -4.764 1.239 4.286 1.00 97.62 136 ILE A N 1
ATOM 1061 C CA . ILE A 1 136 ? -4.133 -0.082 4.464 1.00 97.62 136 ILE A CA 1
ATOM 1062 C C . ILE A 1 136 ? -4.701 -1.098 3.458 1.00 97.62 136 ILE A C 1
ATOM 1064 O O . ILE A 1 136 ? -3.941 -1.865 2.866 1.00 97.62 136 ILE A O 1
ATOM 1068 N N . SER A 1 137 ? -6.021 -1.111 3.238 1.00 97.25 137 SER A N 1
ATOM 1069 C CA . SER A 1 137 ? -6.685 -2.008 2.278 1.00 97.25 137 SER A CA 1
ATOM 1070 C C . SER A 1 137 ? -6.339 -1.679 0.816 1.00 97.25 137 SER A C 1
ATOM 1072 O O . SER A 1 137 ? -6.086 -2.583 0.013 1.00 97.25 137 SER A O 1
ATOM 1074 N N . GLU A 1 138 ? -6.255 -0.389 0.484 1.00 97.19 138 GLU A N 1
ATOM 1075 C CA . GLU A 1 138 ? -5.787 0.141 -0.801 1.00 97.19 138 GLU A CA 1
ATOM 1076 C C . GLU A 1 138 ? -4.346 -0.314 -1.070 1.00 97.19 138 GLU A C 1
ATOM 1078 O O . GLU A 1 138 ? -4.096 -1.019 -2.049 1.00 97.19 138 GLU A O 1
ATOM 1083 N N . LEU A 1 139 ? -3.423 -0.074 -0.133 1.00 97.31 139 LEU A N 1
ATOM 1084 C CA . LEU A 1 139 ? -2.030 -0.516 -0.242 1.00 97.31 139 LEU A CA 1
ATOM 1085 C C . LEU A 1 139 ? -1.898 -2.052 -0.296 1.00 97.31 139 LEU A C 1
ATOM 1087 O O . LEU A 1 139 ? -1.100 -2.578 -1.068 1.00 97.31 139 LEU A O 1
ATOM 1091 N N . CYS A 1 140 ? -2.734 -2.805 0.429 1.00 96.81 140 CYS A N 1
ATOM 1092 C CA . CYS A 1 140 ? -2.824 -4.269 0.309 1.00 96.81 140 CYS A CA 1
ATOM 1093 C C . CYS A 1 140 ? -3.364 -4.748 -1.050 1.00 96.81 140 CYS A C 1
ATOM 1095 O O . CYS A 1 140 ? -3.298 -5.944 -1.354 1.00 96.81 140 CYS A O 1
ATOM 1097 N N . THR A 1 141 ? -3.991 -3.873 -1.836 1.00 96.19 141 THR A N 1
ATOM 1098 C CA . THR A 1 141 ? -4.503 -4.150 -3.189 1.00 96.19 141 THR A CA 1
ATOM 1099 C C . THR A 1 141 ? -3.467 -3.775 -4.248 1.00 96.19 141 THR A C 1
ATOM 1101 O O . THR A 1 141 ? -3.247 -4.557 -5.165 1.00 96.19 141 THR A O 1
ATOM 1104 N N . VAL A 1 142 ? -2.742 -2.674 -4.041 1.00 95.12 142 VAL A N 1
ATOM 1105 C CA . VAL A 1 142 ? -1.539 -2.294 -4.800 1.00 95.12 142 VAL A CA 1
ATOM 1106 C C . VAL A 1 142 ? -0.445 -3.373 -4.681 1.00 95.12 142 VAL A C 1
ATOM 1108 O O . VAL A 1 142 ? 0.078 -3.840 -5.686 1.00 95.12 142 VAL A O 1
ATOM 11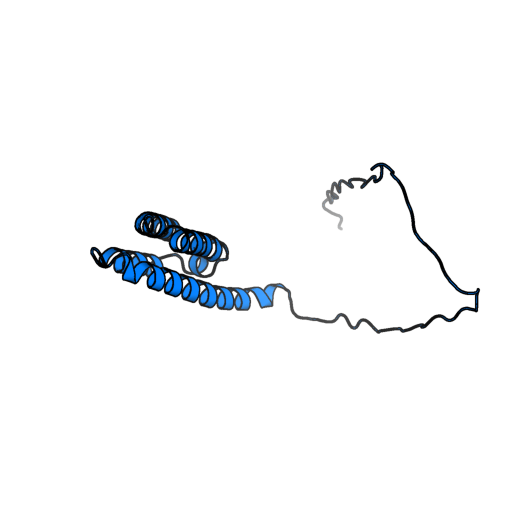11 N N . LEU A 1 143 ? -0.183 -3.884 -3.469 1.00 94.31 143 LEU A N 1
ATOM 1112 C CA . LEU A 1 143 ? 0.738 -5.004 -3.177 1.00 94.31 143 LEU A CA 1
ATOM 1113 C C . LEU A 1 143 ? 0.191 -6.395 -3.574 1.00 94.31 143 LEU A C 1
ATOM 1115 O O . LEU A 1 143 ? 0.510 -7.411 -2.948 1.00 94.31 143 LEU A O 1
ATOM 1119 N N . ARG A 1 144 ? -0.703 -6.452 -4.564 1.00 85.56 144 ARG A N 1
ATOM 1120 C CA . ARG A 1 144 ? -1.307 -7.687 -5.090 1.00 85.56 144 ARG A CA 1
ATOM 1121 C C . ARG A 1 144 ? -1.055 -7.893 -6.590 1.00 85.56 144 ARG A C 1
ATOM 1123 O O . ARG A 1 144 ? -1.529 -8.900 -7.113 1.00 85.56 144 ARG A O 1
ATOM 1130 N N . GLN A 1 145 ? -0.340 -6.954 -7.220 1.00 63.69 145 GLN A N 1
ATOM 1131 C CA . GLN A 1 145 ? 0.207 -7.031 -8.579 1.00 63.69 145 GLN A CA 1
ATOM 1132 C C . GLN A 1 145 ? 1.515 -7.845 -8.602 1.00 63.69 145 GLN A C 1
ATOM 1134 O O . GLN A 1 145 ? 1.698 -8.587 -9.588 1.00 63.69 145 GLN A O 1
#

pLDDT: mean 76.66, std 23.04, range [35.47, 98.56]

Secondary structure (DSSP, 8-state):
----PPP------PPP----------------------------------------GGGSHHHHHHHHHHHHHHHHHHHHHHHGGG-TT-THHHHHHHHHHTTS-HHHHTSHHHHHHHHHHHHHHHH-GGGHHHHHHHHHHHTT-

Radius of gyration: 29.52 Å; chains: 1; bounding box: 47×71×76 Å

Sequence (145 aa):
MAVAPASMADKIIVLDDDDDENDVEQRPQPSSSVHRPKNVSLPKNQHLVQTHNTQSPFSSAKKNTKALQVENQKLFDEFVQHCTPLTTECPEVLTFLQTKHSKACPDYLCSVEFRNALGQCLTQAQSNVTKTFVYISELCTVLRQ

Organism: NCBI:txid188132

Foldseek 3Di:
DDDDDDDDDDPDDDDDPDDDDDDDDDDDDDDDDDDDDDDDDDPPDPPPPPPPPVPDPVVCVVVLLVVLLVLLVVLLVLLLVLCCVLCVVPNVLSVLLVVLQVVADSSLSSDVVSVVLSVVLSVVCVVCVVCSVVSSVSSSVSSPD

InterPro domains:
  IPR031333 Daxx, N-terminal Rassf1C-interacting domain [PF03344] (58-145)
  IPR031333 Daxx, N-terminal Rassf1C-interacting domain [cd13151] (70-145)
  IPR038298 Daxx, N-terminal domain superfamily [G3DSA:1.10.8.810] (64-145)